Protein AF-A0A7V7SY07-F1 (afdb_monomer)

Radius of gyration: 26.09 Å; Cα contacts (8 Å, |Δi|>4): 59; chains: 1; bounding box: 76×60×43 Å

Sequence (102 aa):
MRRLLALLSLAALATLAVACGPAEAGGDEAGDFASNAFPPTLSDTDYHQNAWSDSAETCMVCHKTGINDAPKVVHEDMAAVLLDAKCRSCHVLIEGQQPIAQ

Solvent-accessible surface area (backbone atoms only — not comparable to full-atom values): 7107 Å² total; per-residue (Å²): 142,83,82,89,78,92,76,84,79,77,85,78,82,81,76,85,73,83,73,91,66,87,82,81,89,76,87,88,93,83,80,81,71,58,96,72,70,59,69,68,72,37,32,53,48,69,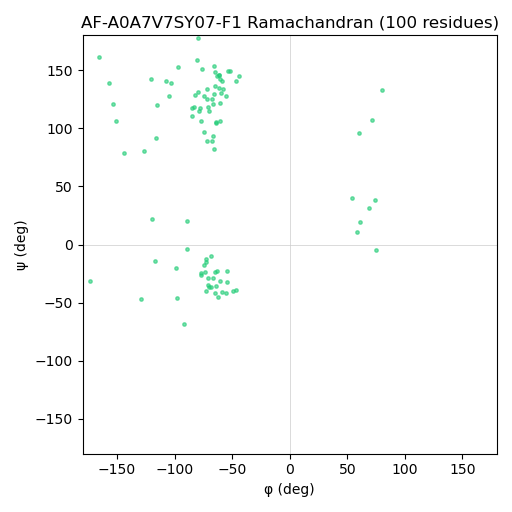71,48,49,58,31,68,76,72,43,67,66,52,53,44,71,32,22,65,75,27,52,94,79,32,69,61,69,70,69,78,92,52,58,72,69,66,78,73,50,55,61,72,83,64,35,46,76,37,85,88,39,69,75,78,86,126

Structure (mmCIF, N/CA/C/O backbone):
data_AF-A0A7V7SY07-F1
#
_entry.id   AF-A0A7V7SY07-F1
#
loop_
_atom_site.group_PDB
_atom_site.id
_atom_site.type_symbol
_atom_site.label_atom_id
_atom_site.label_alt_id
_atom_site.label_comp_id
_atom_site.label_asym_id
_atom_site.label_entity_id
_atom_site.label_seq_id
_atom_site.pdbx_PDB_ins_code
_atom_site.Cartn_x
_atom_site.Cartn_y
_atom_site.Cartn_z
_atom_site.occupancy
_atom_site.B_iso_or_equiv
_atom_site.auth_seq_id
_atom_site.auth_comp_id
_atom_site.auth_asym_id
_atom_site.auth_atom_id
_atom_site.pdbx_PDB_model_num
ATOM 1 N N . MET A 1 1 ? 63.219 46.178 -25.361 1.00 52.44 1 MET A N 1
ATOM 2 C CA . MET A 1 1 ? 62.057 47.062 -25.118 1.00 52.44 1 MET A CA 1
ATOM 3 C C . MET A 1 1 ? 60.995 46.809 -26.183 1.00 52.44 1 MET A C 1
ATOM 5 O O . MET A 1 1 ? 61.179 47.226 -27.317 1.00 52.44 1 MET A O 1
ATOM 9 N N . ARG A 1 2 ? 59.907 46.111 -25.841 1.00 51.53 2 ARG A N 1
ATOM 10 C CA . ARG A 1 2 ? 58.629 46.128 -26.570 1.00 51.53 2 ARG A CA 1
ATOM 11 C C . ARG A 1 2 ? 57.534 45.785 -25.559 1.00 51.53 2 ARG A C 1
ATOM 13 O O . ARG A 1 2 ? 57.642 44.796 -24.846 1.00 51.53 2 ARG A O 1
ATOM 20 N N . ARG A 1 3 ? 56.602 46.723 -25.420 1.00 53.81 3 ARG A N 1
ATOM 21 C CA . ARG A 1 3 ? 55.449 46.710 -24.514 1.00 53.81 3 ARG A CA 1
ATOM 22 C C . ARG A 1 3 ? 54.313 45.847 -25.102 1.00 53.81 3 ARG A C 1
ATOM 24 O O . ARG A 1 3 ? 54.404 45.492 -26.273 1.00 53.81 3 ARG A O 1
ATOM 31 N N . LEU A 1 4 ? 53.224 45.719 -24.326 1.00 50.03 4 LEU A N 1
ATOM 32 C CA . LEU A 1 4 ? 51.883 45.201 -24.676 1.00 50.03 4 LEU A CA 1
ATOM 33 C C . LEU A 1 4 ? 51.805 43.654 -24.699 1.00 50.03 4 LEU A C 1
ATOM 35 O O . LEU A 1 4 ? 52.668 43.021 -25.279 1.00 50.03 4 LEU A O 1
ATOM 39 N N . LEU A 1 5 ? 50.837 42.947 -24.109 1.00 54.81 5 LEU A N 1
ATOM 40 C CA . LEU A 1 5 ? 49.533 43.284 -23.533 1.00 54.81 5 LEU A CA 1
ATOM 41 C C . LEU A 1 5 ? 49.174 42.179 -22.519 1.00 54.81 5 LEU A C 1
ATOM 43 O O . LEU A 1 5 ? 49.361 40.999 -22.812 1.00 54.81 5 LEU A O 1
ATOM 47 N N . ALA A 1 6 ? 48.618 42.548 -21.368 1.00 52.25 6 ALA A N 1
ATOM 48 C CA . ALA A 1 6 ? 47.859 41.617 -20.545 1.00 52.25 6 ALA A CA 1
ATOM 49 C C . ALA A 1 6 ? 46.571 41.249 -21.297 1.00 52.25 6 ALA A C 1
ATOM 51 O O . ALA A 1 6 ? 45.810 42.137 -21.679 1.00 52.25 6 ALA A O 1
ATOM 52 N N . LEU A 1 7 ? 46.326 39.958 -21.503 1.00 54.91 7 LEU A N 1
ATOM 53 C CA . LEU A 1 7 ? 45.022 39.443 -21.906 1.00 54.91 7 LEU A CA 1
ATOM 54 C C . LEU A 1 7 ? 44.522 38.559 -20.769 1.00 54.91 7 LEU A C 1
ATOM 56 O O . LEU A 1 7 ? 44.833 37.374 -20.687 1.00 54.91 7 LEU A O 1
ATOM 60 N N . LEU A 1 8 ? 43.769 39.187 -19.863 1.00 54.56 8 LEU A N 1
ATOM 61 C CA . LEU A 1 8 ? 42.787 38.489 -19.048 1.00 54.56 8 LEU A CA 1
ATOM 62 C C . LEU A 1 8 ? 41.770 37.865 -20.014 1.00 54.56 8 LEU A C 1
ATOM 64 O O . LEU A 1 8 ? 40.958 38.592 -20.583 1.00 54.56 8 LEU A O 1
ATOM 68 N N . SER A 1 9 ? 41.796 36.547 -20.217 1.00 56.81 9 SER A N 1
ATOM 69 C CA . SER A 1 9 ? 40.633 35.872 -20.792 1.00 56.81 9 SER A CA 1
ATOM 70 C C . SER A 1 9 ? 39.660 35.559 -19.664 1.00 56.81 9 SER A C 1
ATOM 72 O O . SER A 1 9 ? 39.942 34.748 -18.781 1.00 56.81 9 SER A O 1
ATOM 74 N N . LEU A 1 10 ? 38.543 36.275 -19.711 1.00 55.31 10 LEU A N 1
ATOM 75 C CA . LEU A 1 10 ? 37.351 36.103 -18.901 1.00 55.31 10 LEU A CA 1
ATOM 76 C C . LEU A 1 10 ? 36.927 34.636 -18.771 1.00 55.31 10 LEU A C 1
ATOM 78 O O . LEU A 1 10 ? 37.018 33.841 -19.705 1.00 55.31 10 LEU A O 1
ATOM 82 N N . ALA A 1 11 ? 36.402 34.351 -17.584 1.00 54.81 11 ALA A N 1
ATOM 83 C CA . ALA A 1 11 ? 35.684 33.153 -17.210 1.00 54.81 11 ALA A CA 1
ATOM 84 C C . ALA A 1 11 ? 34.609 32.746 -18.230 1.00 54.81 11 ALA A C 1
ATOM 86 O O . ALA A 1 11 ? 33.827 33.574 -18.691 1.00 54.81 11 ALA A O 1
ATOM 87 N N . ALA A 1 12 ? 34.490 31.442 -18.452 1.00 54.88 12 ALA A N 1
ATOM 88 C CA . ALA A 1 12 ? 33.225 30.821 -18.805 1.00 54.88 12 ALA A CA 1
ATOM 89 C C . ALA A 1 12 ? 32.997 29.670 -17.819 1.00 54.88 12 ALA A C 1
ATOM 91 O O . ALA A 1 12 ? 33.300 28.513 -18.102 1.00 54.88 12 ALA A O 1
ATOM 92 N N . LEU A 1 13 ? 32.510 30.003 -16.617 1.00 54.34 13 LEU A N 1
ATOM 93 C CA . LEU A 1 13 ? 31.785 29.024 -15.814 1.00 54.34 13 LEU A CA 1
ATOM 94 C C . LEU A 1 13 ? 30.531 28.674 -16.616 1.00 54.34 13 LEU A C 1
ATOM 96 O O . LEU A 1 13 ? 29.603 29.476 -16.699 1.00 54.34 13 LEU A O 1
ATOM 100 N N . ALA A 1 14 ? 30.523 27.497 -17.234 1.00 57.59 14 ALA A N 1
ATOM 101 C CA . ALA A 1 14 ? 29.310 26.922 -17.783 1.00 57.59 14 ALA A CA 1
ATOM 102 C C . ALA A 1 14 ? 28.388 26.579 -16.606 1.00 57.59 14 ALA A C 1
ATOM 104 O O . ALA A 1 14 ? 28.506 25.529 -15.978 1.00 57.59 14 ALA A O 1
ATOM 105 N N . THR A 1 15 ? 27.496 27.501 -16.259 1.00 55.41 15 THR A N 1
ATOM 106 C CA . THR A 1 15 ? 26.353 27.205 -15.403 1.00 55.41 15 THR A CA 1
ATOM 107 C C . THR A 1 15 ? 25.467 26.214 -16.149 1.00 55.41 15 THR A C 1
ATOM 109 O O . THR A 1 15 ? 24.770 26.597 -17.088 1.00 55.41 15 THR A O 1
ATOM 112 N N . LEU A 1 16 ? 25.491 24.941 -15.740 1.00 52.25 16 LEU A N 1
ATOM 113 C CA . LEU A 1 16 ? 24.414 23.996 -16.031 1.00 52.25 16 LEU A CA 1
ATOM 114 C C . LEU A 1 16 ? 23.164 24.482 -15.283 1.00 52.25 16 LEU A C 1
ATOM 116 O O . LEU A 1 16 ? 22.860 24.050 -14.174 1.00 52.25 16 LEU A O 1
ATOM 120 N N . ALA A 1 17 ? 22.463 25.443 -15.875 1.00 52.19 17 ALA A N 1
ATOM 121 C CA . ALA A 1 17 ? 21.100 25.751 -15.497 1.00 52.19 17 ALA A CA 1
ATOM 122 C C . ALA A 1 17 ? 20.224 24.634 -16.071 1.00 52.19 17 ALA A C 1
ATOM 124 O O . ALA A 1 17 ? 19.877 24.644 -17.251 1.00 52.19 17 ALA A O 1
ATOM 125 N N . VAL A 1 18 ? 19.900 23.640 -15.243 1.00 56.59 18 VAL A N 1
ATOM 126 C CA . VAL A 1 18 ? 18.778 22.737 -15.510 1.00 56.59 18 VAL A CA 1
ATOM 127 C C . VAL A 1 18 ? 17.518 23.591 -15.392 1.00 56.59 18 VAL A C 1
ATOM 129 O O . VAL A 1 18 ? 16.983 23.800 -14.306 1.00 56.59 18 VAL A O 1
ATOM 132 N N . ALA A 1 19 ? 17.110 24.191 -16.506 1.00 56.50 19 ALA A N 1
ATOM 133 C CA . ALA A 1 19 ? 15.881 24.955 -16.591 1.00 56.50 19 ALA A CA 1
ATOM 134 C C . ALA A 1 19 ? 14.710 23.969 -16.674 1.00 56.50 19 ALA A C 1
ATOM 136 O O . ALA A 1 19 ? 14.499 23.329 -17.700 1.00 56.50 19 ALA A O 1
ATOM 137 N N . CYS A 1 20 ? 13.953 23.841 -15.584 1.00 52.00 20 CYS A N 1
ATOM 138 C CA . CYS A 1 20 ? 12.607 23.282 -15.632 1.00 52.00 20 CYS A CA 1
ATOM 139 C C . CYS A 1 20 ? 11.712 24.335 -16.308 1.00 52.00 20 CYS A C 1
ATOM 141 O O . CYS A 1 20 ? 11.237 25.264 -15.656 1.00 52.00 20 CYS A O 1
ATOM 143 N N . GLY A 1 21 ? 11.610 24.278 -17.636 1.00 59.00 21 GLY A N 1
ATOM 144 C CA . GLY A 1 21 ? 10.686 25.093 -18.429 1.00 59.00 21 GLY A CA 1
ATOM 145 C C . GLY A 1 21 ? 9.409 24.308 -18.752 1.00 59.00 21 GLY A C 1
ATOM 146 O O . GLY A 1 21 ? 9.466 23.079 -18.806 1.00 59.00 21 GLY A O 1
ATOM 147 N N . PRO A 1 22 ? 8.259 24.976 -18.959 1.00 56.41 22 PRO A N 1
ATOM 148 C CA . PRO A 1 22 ? 7.030 24.300 -19.354 1.00 56.41 22 PRO A CA 1
ATOM 149 C C . PRO A 1 22 ? 7.203 23.704 -20.756 1.00 56.41 22 PRO A C 1
ATOM 151 O O . PRO A 1 22 ? 7.659 24.382 -21.675 1.00 56.41 22 PRO A O 1
ATOM 154 N N . ALA A 1 23 ? 6.881 22.420 -20.901 1.00 56.34 23 ALA A N 1
ATOM 155 C CA . ALA A 1 23 ? 6.910 21.739 -22.185 1.00 56.34 23 ALA A CA 1
ATOM 156 C C . ALA A 1 23 ? 5.761 22.257 -23.066 1.00 56.34 23 ALA A C 1
ATOM 158 O O . ALA A 1 23 ? 4.591 22.133 -22.708 1.00 56.34 23 ALA A O 1
ATOM 159 N N . GLU A 1 24 ? 6.108 22.851 -24.206 1.00 50.31 24 GLU A N 1
ATOM 160 C CA . GLU A 1 24 ? 5.165 23.244 -25.255 1.00 50.31 24 GLU A CA 1
ATOM 161 C C . GLU A 1 24 ? 4.551 21.978 -25.875 1.00 50.31 24 GLU A C 1
ATOM 163 O O . GLU A 1 24 ? 5.263 21.107 -26.377 1.00 50.31 24 GLU A O 1
ATOM 168 N N . ALA A 1 25 ? 3.224 21.863 -25.815 1.00 59.97 25 ALA A N 1
ATOM 169 C CA . ALA A 1 25 ? 2.478 20.725 -26.334 1.00 59.97 25 ALA A CA 1
ATOM 170 C C . ALA A 1 25 ? 2.339 20.807 -27.865 1.00 59.97 25 ALA A C 1
ATOM 172 O O . ALA A 1 25 ? 1.695 21.718 -28.387 1.00 59.97 25 ALA A O 1
ATOM 173 N N . GLY A 1 26 ? 2.902 19.832 -28.584 1.00 41.88 26 GLY A N 1
ATOM 174 C CA . GLY A 1 26 ? 2.739 19.686 -30.030 1.00 41.88 26 GLY A CA 1
ATOM 175 C C . GLY A 1 26 ? 2.846 18.232 -30.502 1.00 41.88 26 GLY A C 1
ATOM 176 O O . GLY A 1 26 ? 3.946 17.702 -30.564 1.00 41.88 26 GLY A O 1
ATOM 177 N N . GLY A 1 27 ? 1.695 17.647 -30.860 1.00 51.44 27 GLY A N 1
ATOM 178 C CA . GLY A 1 27 ? 1.482 16.648 -31.924 1.00 51.44 27 GLY A CA 1
ATOM 179 C C . GLY A 1 27 ? 2.201 15.291 -31.873 1.00 51.44 27 GLY A C 1
ATOM 180 O O . GLY A 1 27 ? 3.276 15.157 -32.446 1.00 51.44 27 GLY A O 1
ATOM 181 N N . ASP A 1 28 ? 1.476 14.307 -31.332 1.00 55.41 28 ASP A N 1
ATOM 182 C CA . ASP A 1 28 ? 1.479 12.847 -31.552 1.00 55.41 28 ASP A CA 1
ATOM 183 C C . ASP A 1 28 ? 2.667 11.993 -31.025 1.00 55.41 28 ASP A C 1
ATOM 185 O O . ASP A 1 28 ? 3.758 11.931 -31.588 1.00 55.41 28 ASP A O 1
ATOM 189 N N . GLU A 1 29 ? 2.348 11.246 -29.952 1.00 56.53 29 GLU A N 1
ATOM 190 C CA . GLU A 1 29 ? 3.015 10.060 -29.373 1.00 56.53 29 GLU A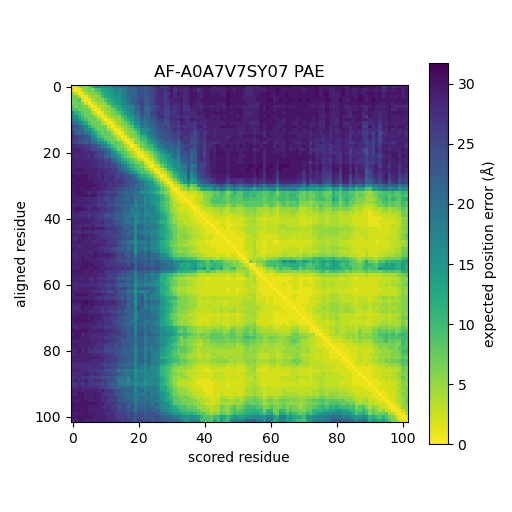 CA 1
ATOM 191 C C . GLU A 1 29 ? 4.336 10.220 -28.591 1.00 56.53 29 GLU A C 1
ATOM 193 O O . GLU A 1 29 ? 5.207 9.349 -28.616 1.00 56.53 29 GLU A O 1
ATOM 198 N N . ALA A 1 30 ? 4.477 11.288 -27.806 1.00 57.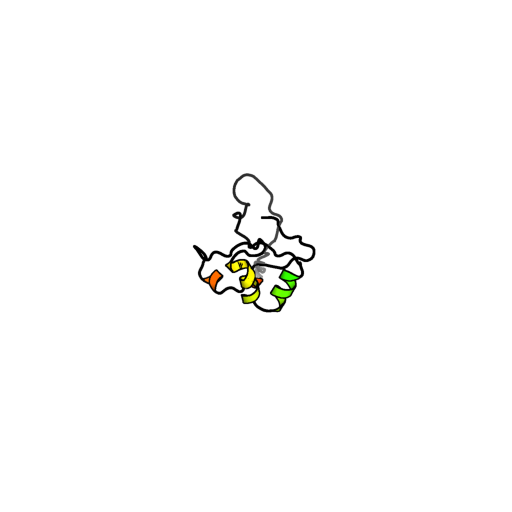38 30 ALA A N 1
ATOM 199 C CA . ALA A 1 30 ? 5.492 11.367 -26.750 1.00 57.38 30 ALA A CA 1
ATOM 200 C C . ALA A 1 30 ? 4.948 12.136 -25.541 1.00 57.38 30 ALA A C 1
ATOM 202 O O . ALA A 1 30 ? 5.234 13.318 -25.361 1.00 57.38 30 ALA A O 1
ATOM 203 N N . GLY A 1 31 ? 4.134 11.487 -24.710 1.00 59.84 31 GLY A N 1
ATOM 204 C CA . GLY A 1 31 ? 3.635 12.154 -23.506 1.00 59.84 31 GLY A CA 1
ATOM 205 C C . GLY A 1 31 ? 2.833 11.282 -22.557 1.00 59.84 31 GLY A C 1
ATOM 206 O O . GLY A 1 31 ? 2.926 11.483 -21.348 1.00 59.84 31 GLY A O 1
ATOM 207 N N . ASP A 1 32 ? 2.113 10.288 -23.076 1.00 72.38 32 ASP A N 1
ATOM 208 C CA . ASP A 1 32 ? 1.303 9.433 -22.220 1.00 72.38 32 ASP A CA 1
ATOM 209 C C . ASP A 1 32 ? 2.150 8.310 -21.638 1.00 72.38 32 ASP A C 1
ATOM 211 O O . ASP A 1 32 ? 2.725 7.462 -22.326 1.00 72.38 32 ASP A O 1
ATOM 215 N N . PHE A 1 33 ? 2.242 8.326 -20.316 1.00 78.81 33 PHE A N 1
ATOM 216 C CA . PHE A 1 33 ? 2.756 7.197 -19.577 1.00 78.81 33 PHE A CA 1
ATOM 217 C C . PHE A 1 33 ? 1.861 5.978 -19.826 1.00 78.81 33 PHE A C 1
ATOM 219 O O . PHE A 1 33 ? 0.643 6.103 -19.955 1.00 78.81 33 PHE A O 1
ATOM 226 N N . ALA A 1 34 ? 2.456 4.781 -19.858 1.00 79.00 34 ALA A N 1
ATOM 227 C CA . ALA A 1 34 ? 1.675 3.548 -19.888 1.00 79.00 34 ALA A CA 1
ATOM 228 C C . ALA A 1 34 ? 0.638 3.550 -18.748 1.00 79.00 34 ALA A C 1
ATOM 230 O O . ALA A 1 34 ? 0.898 4.093 -17.674 1.00 79.00 34 ALA A O 1
ATOM 231 N N . SER A 1 35 ? -0.511 2.900 -18.947 1.00 67.94 35 SER A N 1
ATOM 232 C CA . SER A 1 35 ? -1.631 2.917 -17.989 1.00 67.94 35 SER A CA 1
ATOM 233 C C . SER A 1 35 ? -1.258 2.483 -16.562 1.00 67.94 35 SER A C 1
ATOM 235 O O . SER A 1 35 ? -1.925 2.880 -15.616 1.00 67.94 35 SER A O 1
ATOM 237 N N . ASN A 1 36 ? -0.175 1.713 -16.402 1.00 70.62 36 ASN A N 1
ATOM 238 C CA . ASN A 1 36 ? 0.372 1.259 -15.117 1.00 70.62 36 ASN A CA 1
ATOM 239 C C . ASN A 1 36 ? 1.816 1.737 -14.880 1.00 70.62 36 ASN A C 1
ATOM 241 O O . ASN A 1 36 ? 2.567 1.117 -14.130 1.00 70.62 36 ASN A O 1
ATOM 245 N N . ALA A 1 37 ? 2.244 2.808 -15.549 1.00 80.69 37 ALA A N 1
ATOM 246 C CA . ALA A 1 37 ? 3.576 3.379 -15.355 1.00 80.69 37 ALA A CA 1
ATOM 247 C C . ALA A 1 37 ? 3.771 3.937 -13.940 1.00 80.69 37 ALA A C 1
ATOM 249 O O . ALA A 1 37 ? 4.904 4.040 -13.471 1.00 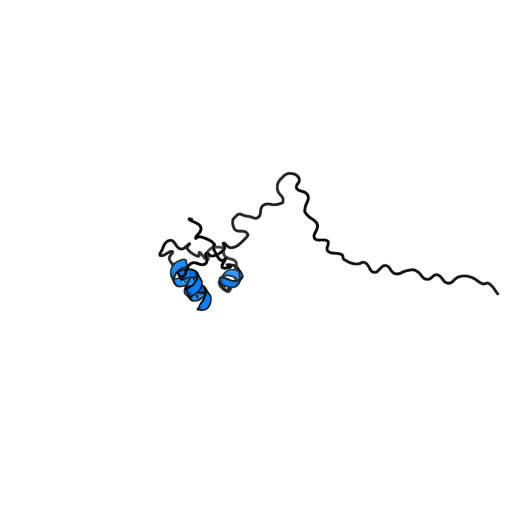80.69 37 ALA A O 1
ATOM 250 N N . PHE A 1 38 ? 2.670 4.279 -13.267 1.00 83.88 38 PHE A N 1
ATOM 251 C CA . PHE A 1 38 ? 2.662 4.708 -11.880 1.00 83.88 38 PHE A CA 1
ATOM 252 C C . PHE A 1 38 ? 1.791 3.780 -11.037 1.00 83.88 38 PHE A C 1
ATOM 254 O O . PHE A 1 38 ? 0.732 3.343 -11.493 1.00 83.88 38 PHE A O 1
ATOM 261 N N . PRO A 1 39 ? 2.212 3.491 -9.798 1.00 85.38 39 PRO A N 1
ATOM 262 C CA . PRO A 1 39 ? 1.383 2.758 -8.858 1.00 85.38 39 PRO A CA 1
ATOM 263 C C . PRO A 1 39 ? 0.108 3.562 -8.536 1.00 85.38 39 PRO A C 1
ATOM 265 O O . PRO A 1 39 ? 0.170 4.789 -8.428 1.00 85.38 39 PRO A O 1
ATOM 268 N N . PRO A 1 40 ? -1.042 2.904 -8.318 1.00 87.38 40 PRO A N 1
ATOM 269 C CA . PRO A 1 40 ? -2.230 3.575 -7.807 1.00 87.38 40 PRO A CA 1
ATOM 270 C C . PRO A 1 40 ? -1.986 4.178 -6.417 1.00 87.38 40 PRO A C 1
ATOM 272 O O . PRO A 1 40 ? -1.275 3.605 -5.585 1.00 87.38 40 PRO A O 1
ATOM 275 N N . THR A 1 41 ? -2.619 5.316 -6.151 1.00 90.56 41 THR A N 1
ATOM 276 C CA . THR A 1 41 ? -2.652 5.952 -4.829 1.00 90.56 41 THR A CA 1
ATOM 277 C C . THR A 1 41 ? -3.695 5.281 -3.930 1.00 90.56 41 THR A C 1
ATOM 279 O O . THR A 1 41 ? -4.621 4.623 -4.410 1.00 90.56 41 THR A O 1
ATOM 282 N N . LEU A 1 42 ? -3.552 5.440 -2.614 1.00 90.50 42 LEU A N 1
ATOM 283 C CA . LEU A 1 42 ? -4.457 4.878 -1.612 1.00 90.50 42 LEU A CA 1
ATOM 284 C C . LEU A 1 42 ? -5.388 5.963 -1.058 1.00 90.50 42 LEU A C 1
ATOM 286 O O . LEU A 1 42 ? -4.945 7.073 -0.762 1.00 90.50 42 LEU A O 1
ATOM 290 N N . SER A 1 43 ? -6.660 5.611 -0.866 1.00 90.69 43 SER A N 1
ATOM 291 C CA . SER A 1 43 ? -7.608 6.406 -0.077 1.00 90.69 43 SER A CA 1
ATOM 292 C C . SER A 1 43 ? -7.206 6.450 1.397 1.00 90.69 43 SER A C 1
ATOM 294 O O . SER A 1 43 ? -6.623 5.494 1.909 1.00 90.69 43 SER A O 1
ATOM 296 N N . ASP A 1 44 ? -7.593 7.504 2.108 1.00 90.19 44 ASP A N 1
ATOM 297 C CA . ASP A 1 44 ? -7.303 7.722 3.533 1.00 90.19 44 ASP A CA 1
ATOM 298 C C . ASP A 1 44 ? -8.351 7.138 4.492 1.00 90.19 44 ASP A C 1
ATOM 300 O O . ASP A 1 44 ? -8.425 7.507 5.661 1.00 90.19 44 ASP A O 1
ATOM 304 N N . THR A 1 45 ? -9.147 6.188 4.012 1.00 90.56 45 THR A N 1
ATOM 305 C CA . THR A 1 45 ? -10.100 5.409 4.811 1.00 90.56 45 THR A CA 1
ATOM 306 C C . THR A 1 45 ? -9.438 4.736 6.015 1.00 90.56 45 THR A C 1
ATOM 308 O O . THR A 1 45 ? -8.300 4.271 5.907 1.00 90.56 45 THR A O 1
ATOM 311 N N . ASP A 1 46 ? -10.187 4.546 7.104 1.00 89.62 46 ASP A N 1
ATOM 312 C CA . ASP A 1 46 ? -9.695 3.945 8.355 1.00 89.62 46 ASP A CA 1
ATOM 313 C C . ASP A 1 46 ? -8.925 2.630 8.154 1.00 89.62 46 ASP A C 1
ATOM 315 O O . ASP A 1 46 ? -7.893 2.406 8.783 1.00 89.62 46 ASP A O 1
ATOM 319 N N . TYR A 1 47 ? -9.377 1.757 7.248 1.00 88.31 47 TYR A N 1
ATOM 320 C CA . TYR A 1 47 ? -8.698 0.483 6.992 1.00 88.31 47 TYR A CA 1
ATOM 321 C C . TYR A 1 47 ? -7.323 0.655 6.328 1.00 88.31 47 TYR A C 1
ATOM 323 O O . TYR A 1 47 ? -6.395 -0.080 6.663 1.00 88.31 47 TYR A O 1
ATOM 331 N N . HIS A 1 48 ? -7.159 1.631 5.430 1.00 91.31 48 HIS A N 1
ATOM 332 C CA . HIS A 1 48 ? -5.854 1.959 4.855 1.00 91.31 48 HIS A CA 1
ATOM 333 C C . HIS A 1 48 ? -4.964 2.663 5.873 1.00 91.31 48 HIS A C 1
ATOM 335 O O . HIS A 1 48 ? -3.790 2.321 5.955 1.00 91.31 48 HIS A O 1
ATOM 341 N N . GLN A 1 49 ? -5.507 3.574 6.685 1.00 89.69 49 GLN A N 1
ATOM 342 C CA . GLN A 1 49 ? -4.744 4.269 7.727 1.00 89.69 49 GLN A CA 1
ATOM 343 C C . GLN A 1 49 ? -4.201 3.300 8.782 1.00 89.69 49 GLN A C 1
ATOM 345 O O . GLN A 1 49 ? -3.015 3.334 9.107 1.00 89.69 49 GLN A O 1
ATOM 350 N N . ASN A 1 50 ? -5.037 2.369 9.249 1.00 88.00 50 ASN A N 1
ATOM 351 C CA . ASN A 1 50 ? -4.626 1.340 10.204 1.00 88.00 50 ASN A CA 1
ATOM 352 C C . ASN A 1 50 ? -3.587 0.390 9.589 1.00 88.00 50 ASN A C 1
ATOM 354 O O . ASN A 1 50 ? -2.588 0.054 10.218 1.00 88.00 50 ASN A O 1
ATOM 358 N N . ALA A 1 51 ? -3.768 -0.012 8.326 1.00 89.19 51 ALA A N 1
ATOM 359 C CA . ALA A 1 51 ? -2.768 -0.826 7.638 1.00 89.19 51 ALA A CA 1
ATOM 360 C C . ALA A 1 51 ? -1.452 -0.065 7.392 1.00 89.19 51 ALA A C 1
ATOM 362 O O . ALA A 1 51 ? -0.382 -0.677 7.345 1.00 89.19 51 ALA A O 1
ATOM 363 N N . TRP A 1 52 ? -1.516 1.262 7.246 1.00 86.81 52 TRP A N 1
ATOM 364 C CA . TRP A 1 52 ? -0.371 2.116 6.954 1.00 86.81 52 TRP A CA 1
ATOM 365 C C . TRP A 1 52 ? 0.595 2.246 8.132 1.00 86.81 52 TRP A C 1
ATOM 367 O O . TRP A 1 52 ? 1.802 2.332 7.897 1.00 86.81 52 TRP A O 1
ATOM 377 N N . SER A 1 53 ? 0.111 2.248 9.379 1.00 78.88 53 SER A N 1
ATOM 378 C CA . SER A 1 53 ? 0.953 2.386 10.578 1.00 78.88 53 SER A CA 1
ATOM 379 C C . SER A 1 53 ? 1.701 1.114 10.966 1.00 78.88 53 SER A C 1
ATOM 381 O O . SER A 1 53 ? 2.771 1.205 11.567 1.00 78.88 53 SER A O 1
ATOM 383 N N . ASP A 1 54 ? 1.176 -0.054 10.600 1.00 72.12 54 ASP A N 1
ATOM 384 C CA . ASP A 1 54 ? 1.567 -1.308 11.244 1.00 72.12 54 ASP A CA 1
ATOM 385 C C . ASP A 1 54 ? 2.730 -2.010 10.523 1.00 72.12 54 ASP A C 1
ATOM 387 O O . ASP A 1 54 ? 3.845 -2.085 11.043 1.00 72.12 54 ASP A O 1
ATOM 391 N N . SER A 1 55 ? 2.516 -2.529 9.309 1.00 69.44 55 SER A N 1
ATOM 392 C CA . SER A 1 55 ? 3.549 -3.229 8.531 1.00 69.44 55 SER A CA 1
ATOM 393 C C . SER A 1 55 ? 3.136 -3.411 7.064 1.00 69.44 55 SER A C 1
ATOM 395 O O . SER A 1 55 ? 1.954 -3.372 6.734 1.00 69.44 55 SER A O 1
ATOM 397 N N . ALA A 1 56 ? 4.095 -3.682 6.168 1.00 64.06 56 ALA A N 1
A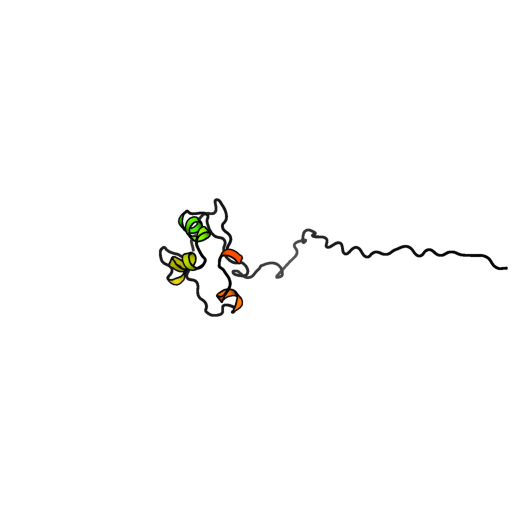TOM 398 C CA . ALA A 1 56 ? 3.779 -4.038 4.776 1.00 64.06 56 ALA A CA 1
ATOM 399 C C . ALA A 1 56 ? 2.979 -5.354 4.659 1.00 64.06 56 ALA A C 1
ATOM 401 O O . ALA A 1 56 ? 2.271 -5.569 3.678 1.00 64.06 56 ALA A O 1
ATOM 402 N N . GLU A 1 57 ? 3.068 -6.230 5.662 1.00 76.50 57 GLU A N 1
ATOM 403 C CA . GLU A 1 57 ? 2.337 -7.500 5.696 1.00 76.50 57 GLU A CA 1
ATOM 404 C C . GLU A 1 57 ? 0.838 -7.272 5.922 1.00 76.50 57 GLU A C 1
ATOM 406 O O . GLU A 1 57 ? 0.016 -8.028 5.402 1.00 76.50 57 GLU A O 1
ATOM 411 N N . THR A 1 58 ? 0.469 -6.185 6.609 1.00 89.12 58 THR A N 1
ATOM 412 C CA . THR A 1 58 ? -0.931 -5.821 6.854 1.00 89.12 58 THR A CA 1
ATOM 413 C C . THR A 1 58 ? -1.668 -5.515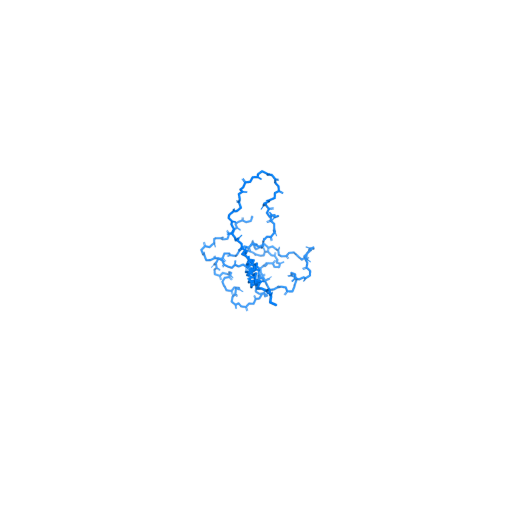 5.549 1.00 89.12 58 THR A C 1
ATOM 415 O O . THR A 1 58 ? -2.815 -5.923 5.387 1.00 89.12 58 THR A O 1
ATOM 418 N N . CYS A 1 59 ? -1.002 -4.899 4.563 1.00 90.94 59 CYS A N 1
ATOM 419 C CA . CYS A 1 59 ? -1.575 -4.680 3.228 1.00 90.94 59 CYS A CA 1
ATOM 420 C C . CYS A 1 59 ? -1.975 -6.012 2.565 1.00 90.94 59 CYS A C 1
ATOM 422 O O . CYS A 1 59 ? -3.045 -6.144 1.966 1.00 90.94 59 CYS A O 1
ATOM 424 N N . MET A 1 60 ? -1.140 -7.040 2.719 1.00 90.50 60 MET A N 1
ATOM 425 C CA . MET A 1 60 ? -1.357 -8.338 2.083 1.00 90.50 60 MET A CA 1
ATOM 426 C C . MET A 1 60 ? -2.490 -9.154 2.711 1.00 90.50 60 MET A C 1
ATOM 428 O O . MET A 1 60 ? -2.940 -10.111 2.081 1.00 90.50 60 MET A O 1
ATOM 432 N N . VAL A 1 61 ? -3.008 -8.771 3.885 1.00 91.62 61 VAL A N 1
ATOM 433 C CA . VAL A 1 61 ? -4.195 -9.407 4.488 1.00 91.62 61 VAL A CA 1
ATOM 434 C C . VAL A 1 61 ? -5.378 -9.369 3.521 1.00 91.62 61 VAL A C 1
ATOM 436 O O . VAL A 1 61 ? -6.062 -10.380 3.356 1.00 91.62 61 VAL A O 1
ATOM 439 N N . CYS A 1 62 ? -5.573 -8.240 2.831 1.00 92.06 62 CYS A N 1
ATOM 440 C CA . CYS A 1 62 ? -6.647 -8.097 1.853 1.00 92.06 62 CYS A CA 1
ATOM 441 C C . CYS A 1 62 ? -6.164 -8.335 0.418 1.00 92.06 62 CYS A C 1
ATOM 443 O O . CYS A 1 62 ? -6.778 -9.096 -0.331 1.00 92.06 62 CYS A O 1
ATOM 445 N N . HIS A 1 63 ? -5.026 -7.749 0.041 1.00 92.25 63 HIS A N 1
ATOM 446 C CA . HIS A 1 63 ? -4.556 -7.741 -1.348 1.00 92.25 63 HIS A CA 1
ATOM 447 C C . HIS A 1 63 ? -4.037 -9.095 -1.855 1.00 92.25 63 HIS A C 1
ATOM 449 O O . HIS A 1 63 ? -3.925 -9.298 -3.062 1.00 92.25 63 HIS A O 1
ATOM 455 N N . LYS A 1 64 ? -3.764 -10.067 -0.974 1.00 91.12 64 LYS A N 1
ATOM 456 C CA . LYS A 1 64 ? -3.405 -11.431 -1.399 1.00 91.12 64 LYS A CA 1
ATOM 457 C C . LYS A 1 64 ? -4.586 -12.188 -2.016 1.00 91.12 64 LYS A C 1
ATOM 459 O O . LYS A 1 64 ? -4.397 -12.999 -2.918 1.00 91.12 64 LYS A O 1
ATOM 464 N N . THR A 1 65 ? -5.794 -11.978 -1.495 1.00 92.88 65 THR A N 1
ATOM 465 C CA . THR A 1 65 ? -6.995 -12.760 -1.848 1.00 92.88 65 THR A CA 1
ATOM 466 C C . THR A 1 65 ? -8.088 -11.924 -2.498 1.00 92.88 65 THR A C 1
ATOM 468 O O . THR A 1 65 ? -9.003 -12.495 -3.090 1.00 92.88 65 THR A O 1
ATOM 471 N N . GLY A 1 66 ? -7.987 -10.599 -2.420 1.00 93.12 66 GLY A N 1
ATOM 472 C CA . GLY A 1 66 ? -8.989 -9.656 -2.900 1.00 93.12 66 GLY A CA 1
ATOM 473 C C . GLY A 1 66 ? -10.282 -9.666 -2.090 1.00 93.12 66 GLY A C 1
ATOM 474 O O . GLY A 1 66 ? -11.362 -9.479 -2.641 1.00 93.12 66 GLY A O 1
ATOM 475 N N . ILE A 1 67 ? -10.194 -9.951 -0.788 1.00 93.31 67 ILE A N 1
ATOM 476 C CA . ILE A 1 67 ? -11.342 -9.830 0.119 1.00 93.31 67 ILE A CA 1
ATOM 477 C C . ILE A 1 67 ? -11.779 -8.359 0.227 1.00 93.31 67 ILE A C 1
ATOM 479 O O . ILE A 1 67 ? -10.938 -7.463 0.151 1.00 93.31 67 ILE A O 1
ATOM 483 N N . ASN A 1 68 ? -13.077 -8.119 0.435 1.00 88.50 68 ASN A N 1
ATOM 484 C CA . ASN A 1 68 ? -13.673 -6.776 0.505 1.00 88.50 68 ASN A CA 1
ATOM 485 C C . ASN A 1 68 ? -13.345 -5.911 -0.725 1.00 88.50 68 ASN A C 1
ATOM 487 O O . ASN A 1 68 ? -13.018 -4.736 -0.585 1.00 88.50 68 ASN A O 1
ATOM 491 N N . ASP A 1 69 ? -13.369 -6.528 -1.909 1.00 87.94 69 ASP A N 1
ATOM 492 C CA . ASP A 1 69 ? -13.123 -5.882 -3.203 1.00 87.94 69 ASP A CA 1
ATOM 493 C C . ASP A 1 69 ? -11.725 -5.247 -3.349 1.00 87.94 69 ASP A C 1
ATOM 495 O O . ASP A 1 69 ? -11.483 -4.427 -4.234 1.00 87.94 69 ASP A O 1
ATOM 499 N N . ALA A 1 70 ? -10.763 -5.656 -2.513 1.00 90.19 70 ALA A N 1
ATOM 500 C CA . ALA A 1 70 ? -9.378 -5.228 -2.657 1.00 90.19 70 ALA A CA 1
ATOM 501 C C . ALA A 1 70 ? -8.769 -5.769 -3.971 1.00 90.19 70 ALA A C 1
ATOM 503 O O . ALA A 1 70 ? -8.899 -6.960 -4.272 1.00 90.19 70 ALA A O 1
ATOM 504 N N . PRO A 1 71 ? -8.026 -4.954 -4.739 1.00 89.75 71 PRO A N 1
ATOM 505 C CA . PRO A 1 71 ? -7.285 -5.443 -5.897 1.00 89.75 71 PRO A CA 1
ATOM 506 C C . PRO A 1 71 ? -6.291 -6.540 -5.510 1.00 89.75 71 PRO A C 1
ATOM 508 O O . PRO A 1 71 ? -5.534 -6.394 -4.547 1.00 89.75 71 PRO A O 1
ATOM 511 N N . LYS A 1 72 ? -6.261 -7.640 -6.266 1.00 91.56 72 LYS A N 1
ATOM 512 C CA . LYS A 1 72 ? -5.291 -8.713 -6.025 1.00 91.56 72 LYS A CA 1
ATOM 513 C C . LYS A 1 72 ? -3.905 -8.296 -6.500 1.00 91.56 72 LYS A C 1
ATOM 515 O O . LYS A 1 72 ? -3.734 -7.944 -7.663 1.00 91.56 72 LYS A O 1
ATOM 520 N N . VAL A 1 73 ? -2.908 -8.415 -5.630 1.00 88.44 73 VAL A N 1
ATOM 521 C CA . VAL A 1 73 ? -1.501 -8.301 -6.028 1.00 88.44 73 VAL A CA 1
ATOM 522 C C . VAL A 1 73 ? -1.075 -9.623 -6.663 1.00 88.44 73 VAL A C 1
ATOM 524 O O . VAL A 1 73 ? -1.046 -10.666 -6.007 1.00 88.44 73 VAL A O 1
ATOM 527 N N . VAL A 1 74 ? -0.761 -9.574 -7.954 1.00 85.56 74 VAL A N 1
ATOM 528 C CA . VAL A 1 74 ? -0.211 -10.686 -8.738 1.00 85.56 74 VAL A CA 1
ATOM 529 C C . VAL A 1 74 ? 1.272 -10.440 -8.968 1.00 85.56 74 VAL A C 1
ATOM 531 O O . VAL A 1 74 ? 1.656 -9.375 -9.431 1.00 85.56 74 VAL A O 1
ATOM 534 N N . HIS A 1 75 ? 2.103 -11.427 -8.639 1.00 83.00 75 HIS A N 1
ATOM 535 C CA . HIS A 1 75 ? 3.557 -11.350 -8.822 1.00 83.00 75 HIS A CA 1
ATOM 536 C C . HIS A 1 75 ? 4.025 -11.838 -10.203 1.00 83.00 75 HIS A C 1
ATOM 538 O O . HIS A 1 75 ? 5.221 -11.790 -10.484 1.00 83.00 75 HIS A O 1
ATOM 544 N N . GLU A 1 76 ? 3.116 -12.342 -11.042 1.00 84.38 76 GLU A N 1
ATOM 545 C CA . GLU A 1 76 ? 3.444 -12.750 -12.410 1.00 84.38 76 GLU A CA 1
ATOM 546 C C . GLU A 1 76 ? 3.985 -11.540 -13.183 1.00 84.38 76 GLU A C 1
ATOM 548 O O . GLU A 1 76 ? 3.434 -10.445 -13.093 1.00 84.38 76 GLU A O 1
ATOM 553 N N . ASP A 1 77 ? 5.125 -11.726 -13.850 1.00 80.94 77 ASP A N 1
ATOM 554 C CA . ASP A 1 77 ? 5.851 -10.693 -14.600 1.00 80.94 77 ASP A CA 1
ATOM 555 C C . ASP A 1 77 ? 6.306 -9.451 -13.801 1.00 80.94 77 ASP A C 1
ATOM 557 O O . ASP A 1 77 ? 6.808 -8.483 -14.379 1.00 80.94 77 ASP A O 1
ATOM 561 N N . MET A 1 78 ? 6.220 -9.471 -12.463 1.00 81.75 78 MET A N 1
ATOM 562 C CA . MET A 1 78 ? 6.797 -8.410 -11.637 1.00 81.75 78 MET A CA 1
ATOM 563 C C . MET A 1 78 ? 8.324 -8.486 -11.633 1.00 81.75 78 MET A C 1
ATOM 565 O O . MET A 1 78 ? 8.928 -9.534 -11.391 1.00 81.75 78 MET A O 1
ATOM 569 N N . ALA A 1 79 ? 8.972 -7.337 -11.826 1.00 85.19 79 ALA A N 1
ATOM 570 C CA . ALA A 1 79 ? 10.411 -7.226 -11.638 1.00 85.19 79 ALA A CA 1
ATOM 571 C C . ALA A 1 79 ? 10.790 -7.618 -10.200 1.00 85.19 79 ALA A C 1
ATOM 573 O O . ALA A 1 79 ? 10.115 -7.229 -9.249 1.00 85.19 79 ALA A O 1
ATOM 574 N N . ALA A 1 80 ? 11.907 -8.329 -10.025 1.00 87.44 80 ALA A N 1
ATOM 575 C CA . ALA A 1 80 ? 12.326 -8.851 -8.719 1.00 87.44 80 ALA A CA 1
ATOM 576 C C . ALA A 1 80 ? 12.430 -7.771 -7.625 1.00 87.44 80 ALA A C 1
ATOM 578 O O . ALA A 1 80 ? 12.133 -8.039 -6.465 1.00 87.44 80 ALA A O 1
ATOM 579 N N . VAL A 1 81 ? 12.788 -6.537 -7.999 1.00 83.56 81 VAL A N 1
ATOM 580 C CA . VAL A 1 81 ? 12.829 -5.392 -7.076 1.00 83.56 81 VAL A CA 1
ATOM 581 C C . VAL A 1 81 ? 11.462 -5.087 -6.449 1.00 83.56 81 VAL A C 1
ATOM 583 O O . VAL A 1 81 ? 11.399 -4.666 -5.299 1.00 83.56 81 VAL A O 1
ATOM 586 N N . LEU A 1 82 ? 10.364 -5.343 -7.164 1.00 82.38 82 LEU A N 1
ATOM 587 C CA . LEU A 1 82 ? 9.003 -5.112 -6.676 1.00 82.38 82 LEU A CA 1
ATOM 588 C C . LEU A 1 82 ? 8.576 -6.151 -5.632 1.00 82.38 82 LEU A C 1
ATOM 590 O O . LEU A 1 82 ? 7.723 -5.855 -4.805 1.00 82.38 82 LEU A O 1
ATOM 594 N N . LEU A 1 83 ? 9.188 -7.339 -5.639 1.00 84.56 83 LEU A N 1
ATOM 595 C CA . LEU A 1 83 ? 8.877 -8.416 -4.694 1.00 84.56 83 LEU A CA 1
ATOM 596 C C . LEU A 1 83 ? 9.485 -8.179 -3.303 1.00 84.56 83 LEU A C 1
ATOM 598 O O . LEU A 1 83 ? 8.980 -8.711 -2.318 1.00 84.56 83 LEU A O 1
ATOM 602 N N . ASP A 1 84 ? 10.563 -7.396 -3.227 1.00 84.50 84 ASP A N 1
ATOM 603 C CA . ASP A 1 84 ? 11.225 -7.019 -1.969 1.00 84.50 84 ASP A CA 1
ATOM 604 C C . ASP A 1 84 ? 10.812 -5.616 -1.479 1.00 84.50 84 ASP A C 1
ATOM 606 O O . ASP A 1 84 ? 10.927 -5.283 -0.294 1.00 84.50 84 ASP A O 1
ATOM 610 N N . ALA A 1 85 ? 10.286 -4.782 -2.383 1.00 85.94 85 ALA A N 1
ATOM 611 C CA . ALA A 1 85 ? 9.835 -3.437 -2.063 1.00 85.94 85 ALA A CA 1
ATOM 612 C C . ALA A 1 85 ? 8.708 -3.439 -1.015 1.00 85.94 85 ALA A C 1
ATOM 614 O O . ALA A 1 85 ? 7.795 -4.266 -1.012 1.00 85.94 85 ALA A O 1
ATOM 615 N N . LYS A 1 86 ? 8.732 -2.449 -0.117 1.00 87.44 86 LYS A N 1
ATOM 616 C CA . LYS A 1 86 ? 7.610 -2.196 0.795 1.00 87.44 86 LYS A CA 1
ATOM 617 C C . LYS A 1 86 ? 6.538 -1.432 0.029 1.00 87.44 86 LYS A C 1
ATOM 619 O O . LYS A 1 86 ? 6.851 -0.397 -0.534 1.00 87.44 86 LYS A O 1
ATOM 624 N N . CYS A 1 87 ? 5.273 -1.853 0.090 1.00 88.88 87 CYS A N 1
ATOM 625 C CA . CYS A 1 87 ? 4.169 -1.239 -0.670 1.00 88.88 87 CYS A CA 1
ATOM 626 C C . CYS A 1 87 ? 4.151 0.304 -0.587 1.00 88.88 87 CYS A C 1
ATOM 628 O O . CYS A 1 87 ? 3.956 0.994 -1.584 1.00 88.88 87 CYS A O 1
ATOM 630 N N . ARG A 1 88 ? 4.457 0.838 0.602 1.00 89.19 88 ARG A N 1
ATOM 631 C CA . ARG A 1 88 ? 4.492 2.272 0.930 1.00 89.19 88 ARG A CA 1
ATOM 632 C C . ARG A 1 88 ? 5.619 3.074 0.258 1.00 89.19 88 ARG A C 1
ATOM 634 O O . ARG A 1 88 ? 5.620 4.294 0.354 1.00 8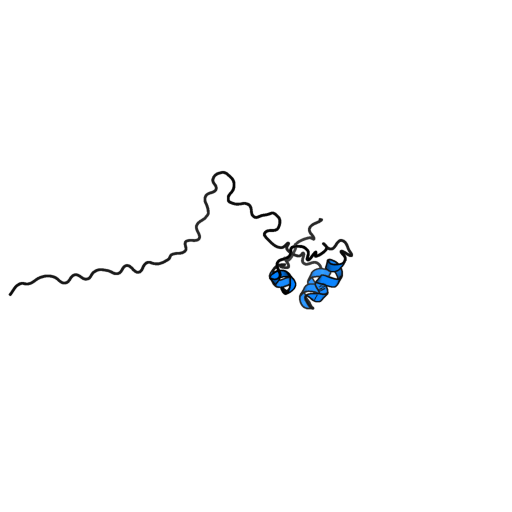9.19 88 ARG A O 1
ATOM 641 N N . SER A 1 89 ? 6.595 2.428 -0.389 1.00 88.12 89 SER A N 1
ATOM 642 C CA . SER A 1 89 ? 7.627 3.136 -1.165 1.00 88.12 89 SER A CA 1
ATOM 643 C C . SER A 1 89 ? 7.096 3.677 -2.491 1.00 88.12 89 SER A C 1
ATOM 645 O O . SER A 1 89 ? 7.745 4.516 -3.107 1.00 88.12 89 SER A O 1
ATOM 647 N N . CYS A 1 90 ? 5.952 3.162 -2.943 1.00 88.50 90 CYS A N 1
ATOM 648 C CA . CYS A 1 90 ? 5.377 3.440 -4.255 1.00 88.50 90 CYS A CA 1
ATOM 649 C C . CYS A 1 90 ? 3.910 3.870 -4.133 1.00 88.50 90 CYS A C 1
ATOM 651 O O . CYS A 1 90 ? 3.513 4.873 -4.715 1.00 88.50 90 CYS A O 1
ATOM 653 N N . HIS A 1 91 ? 3.115 3.148 -3.343 1.00 90.31 91 HIS A N 1
ATOM 654 C CA . HIS A 1 91 ? 1.731 3.508 -3.061 1.00 90.31 91 HIS A CA 1
ATOM 655 C C . HIS A 1 91 ? 1.688 4.537 -1.939 1.00 90.31 91 HIS A C 1
ATOM 657 O O . HIS A 1 91 ? 2.123 4.251 -0.825 1.00 90.31 91 HIS A O 1
ATOM 663 N N . VAL A 1 92 ? 1.161 5.723 -2.232 1.00 90.31 92 VAL A N 1
ATOM 664 C CA . VAL A 1 92 ? 1.044 6.824 -1.271 1.00 90.31 92 VAL A CA 1
ATOM 665 C C . VAL A 1 92 ? -0.406 7.020 -0.853 1.00 90.31 92 VAL A C 1
ATOM 667 O O . VAL A 1 92 ? -1.313 6.907 -1.678 1.00 90.31 92 VAL A O 1
ATOM 670 N N . LEU A 1 93 ? -0.612 7.308 0.429 1.00 91.00 93 LEU A N 1
ATOM 671 C CA . LEU A 1 93 ? -1.913 7.655 0.986 1.00 91.00 93 LEU A CA 1
ATOM 672 C C . LEU A 1 93 ? -2.201 9.137 0.729 1.00 91.00 93 LEU A C 1
ATOM 674 O O . LEU A 1 93 ? -1.357 9.985 1.020 1.00 91.00 93 LEU A O 1
ATOM 678 N N . ILE A 1 94 ? -3.373 9.436 0.168 1.00 90.06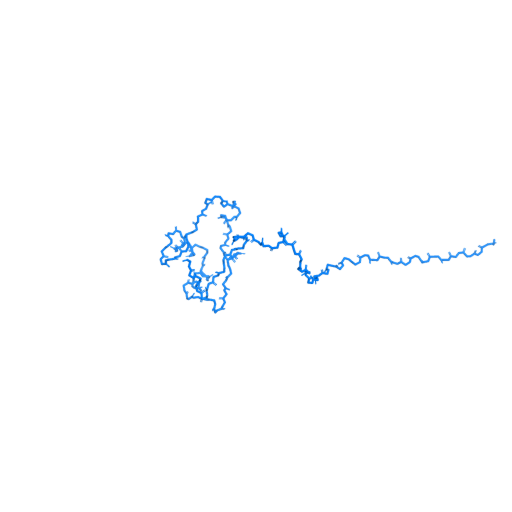 94 ILE A N 1
ATOM 679 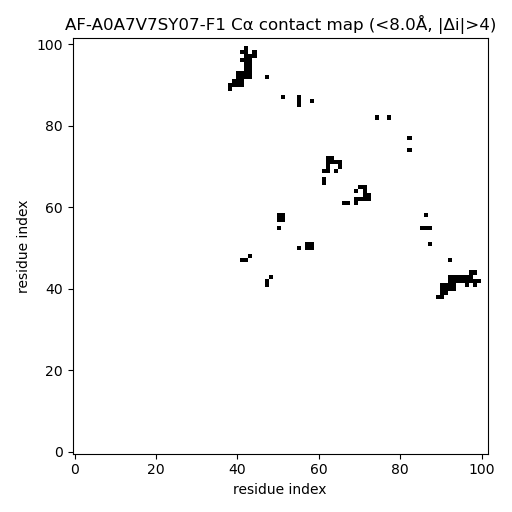C CA . ILE A 1 94 ? -3.809 10.804 -0.132 1.00 90.06 94 ILE A CA 1
ATOM 680 C C . ILE A 1 94 ? -5.032 11.141 0.718 1.00 90.06 94 ILE A C 1
ATOM 682 O O . ILE A 1 94 ? -6.073 10.495 0.610 1.00 90.06 94 ILE A O 1
ATOM 686 N N . GLU A 1 95 ? -4.902 12.180 1.542 1.00 86.94 95 GLU A N 1
ATOM 687 C CA . GLU A 1 95 ? -5.988 12.678 2.388 1.00 86.94 95 GLU A CA 1
ATOM 688 C C . GLU A 1 95 ? -7.185 13.160 1.549 1.00 86.94 95 GLU A C 1
ATOM 690 O O . GLU A 1 95 ? -7.029 13.856 0.543 1.00 86.94 95 GLU A O 1
ATOM 695 N N . GLY A 1 96 ? -8.394 12.777 1.960 1.00 85.69 96 GLY A N 1
ATOM 696 C CA . GLY A 1 96 ? -9.657 13.073 1.285 1.00 85.69 96 GLY A CA 1
ATOM 697 C C . GLY A 1 96 ? -9.935 12.253 0.019 1.00 85.69 96 GLY A C 1
ATOM 698 O O . GLY A 1 96 ? -11.026 12.381 -0.551 1.00 85.69 96 GLY A O 1
ATOM 699 N N . GLN A 1 97 ? -9.000 11.409 -0.439 1.00 86.19 97 GLN A N 1
ATOM 700 C CA . GLN A 1 97 ? -9.203 10.584 -1.628 1.00 86.19 97 GLN A CA 1
ATOM 701 C C . GLN A 1 97 ? -10.208 9.463 -1.340 1.00 86.19 97 GLN A C 1
ATOM 703 O O . GLN A 1 97 ? -10.016 8.640 -0.450 1.00 86.19 97 GLN A O 1
ATOM 708 N N . GLN A 1 98 ? -11.258 9.380 -2.157 1.00 78.94 98 GLN A N 1
ATOM 709 C CA . GLN A 1 98 ? -12.203 8.266 -2.100 1.00 78.94 98 GLN A CA 1
ATOM 710 C C . GLN A 1 98 ? -11.614 7.002 -2.747 1.00 78.94 98 GLN A C 1
ATOM 712 O O . GLN A 1 98 ? -10.796 7.113 -3.667 1.00 78.94 98 GLN A O 1
ATOM 717 N N . PRO A 1 99 ? -12.023 5.796 -2.311 1.00 71.50 99 PRO A N 1
ATOM 718 C CA . PRO A 1 99 ? -11.640 4.560 -2.980 1.00 71.50 99 PRO A CA 1
ATOM 719 C C . PRO A 1 99 ? -12.022 4.620 -4.460 1.00 71.50 99 PRO A C 1
ATOM 721 O O . PRO A 1 99 ? -13.164 4.926 -4.807 1.00 71.50 99 PRO A O 1
ATOM 724 N N . ILE A 1 100 ? -11.056 4.348 -5.333 1.00 67.44 100 ILE A N 1
ATOM 725 C CA . ILE A 1 100 ? -11.314 4.264 -6.768 1.00 67.44 100 ILE A CA 1
ATOM 726 C C . ILE A 1 100 ? -12.134 2.989 -6.976 1.00 67.44 100 ILE A C 1
ATOM 728 O O . ILE A 1 100 ? -11.636 1.898 -6.697 1.00 67.44 100 ILE A O 1
ATOM 732 N N . ALA A 1 101 ? -13.388 3.123 -7.412 1.00 56.56 101 ALA A N 1
ATOM 733 C CA . ALA A 1 101 ? -14.171 1.975 -7.855 1.00 56.56 101 ALA A CA 1
ATOM 734 C C . ALA A 1 101 ? -13.443 1.344 -9.049 1.00 56.56 101 ALA A C 1
ATOM 736 O O . ALA A 1 101 ? -13.150 2.042 -10.022 1.00 56.56 101 ALA A O 1
ATOM 737 N N . GLN A 1 102 ? -13.088 0.068 -8.916 1.00 52.28 102 GLN A N 1
ATOM 738 C CA . GLN A 1 102 ? -12.398 -0.700 -9.953 1.00 52.28 102 GLN A CA 1
ATOM 739 C C . GLN A 1 102 ? -13.410 -1.322 -10.911 1.00 52.28 102 GLN A C 1
ATOM 741 O O . GLN A 1 102 ? -14.449 -1.820 -10.419 1.00 52.28 102 GLN A O 1
#

Mean predicted aligned error: 14.53 Å

Foldseek 3Di:
DDDDDDDDDDDDPPPPPPDPDDDDDDDDDDDDDDPPNAPEADEPDPQVVVLVPPFLVSLCVCQCPCPPNHPHDDCVPPDPVVVPDRPCVGHHYDYPDDDDDD

Secondary structure (DSSP, 8-state):
--------------------PPPPP-SSSSSPPPTTSSPPPEE--HHHHHHHHH-HHHHHHHHTTTGGGPPP---TT--HHHHHS-GGGT--EETTPPP---

pLDDT: mean 75.31, std 15.65, range [41.88, 93.31]